Protein AF-A0A2D4PSR7-F1 (afdb_monomer)

Mean predicted aligned error: 7.23 Å

pLDDT: mean 77.4, std 9.92, range [48.19, 90.0]

Sequence (100 aa):
YRTQVLNSASCGHQQILRFFYTQEGQFIPSALRIYKAKTLAQTLYGIPIWTRGFKHCIERTQAVFLRKLLGLPPCVGFASMYLELGTHSVKCMAWINTFK

Radius of gyration: 13.36 Å; Cα contacts (8 Å, |Δi|>4): 56; chains: 1; bounding box: 32×28×39 Å

Foldseek 3Di:
DVVVLVVVLLVQLVVLLCVCVVDPNLPLVVSVVSCVVPNLVSVLVCCVVCVPPCLVVQQVSVQVSLCSSV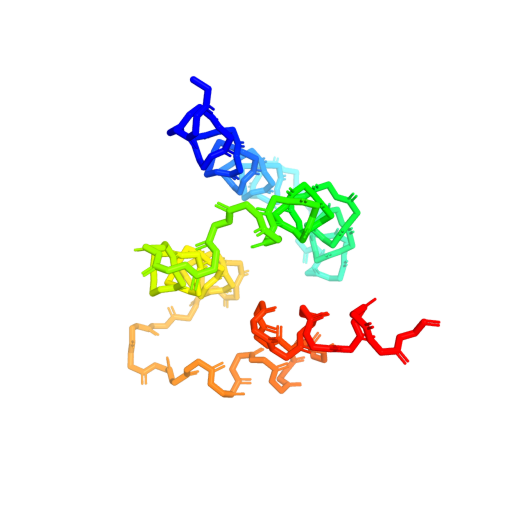VHDPPDDSVVSCVVNVHDGSVVVSVVVVVD

Organism: Micrurus surinamensis (NCBI:txid129470)

Solvent-accessible surface area (backbone atoms only — not comparable to full-atom values): 5934 Å² total; per-residue (Å²): 111,78,67,52,53,57,48,49,36,54,50,46,50,51,52,50,52,48,51,41,74,71,40,94,62,76,48,66,69,59,56,51,50,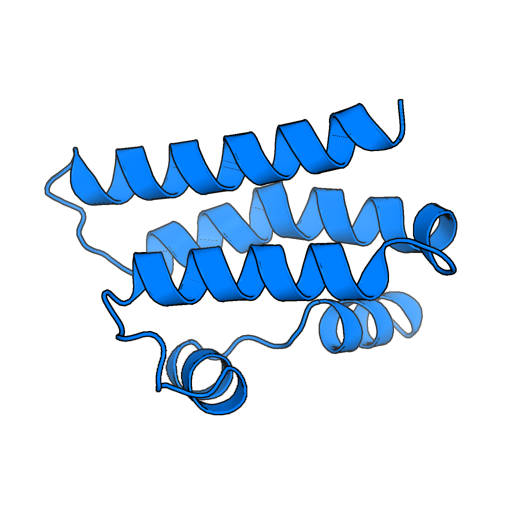51,41,52,68,49,43,47,46,57,50,53,72,44,38,88,82,39,77,88,80,45,63,70,58,52,47,51,52,52,49,54,48,52,34,59,77,69,72,52,64,88,84,62,55,66,68,58,58,28,60,78,66,75,47,74,55,63,67,56,51,44,55,56,63,75,77,105

Structure (mmCIF, N/CA/C/O backbone):
data_AF-A0A2D4PSR7-F1
#
_entry.id   AF-A0A2D4PSR7-F1
#
loop_
_atom_site.group_PDB
_atom_site.id
_atom_site.type_symbol
_atom_site.label_atom_id
_atom_site.label_alt_id
_atom_site.label_comp_id
_atom_site.label_asym_id
_atom_site.label_entity_id
_atom_site.label_seq_id
_atom_site.pdbx_PDB_ins_code
_atom_site.Cartn_x
_atom_site.Cartn_y
_atom_site.Cartn_z
_atom_site.occupancy
_atom_site.B_iso_or_equiv
_atom_site.auth_seq_id
_atom_site.auth_comp_id
_atom_site.auth_asym_id
_atom_site.auth_atom_id
_atom_site.pdbx_PDB_model_num
ATOM 1 N N . TYR A 1 1 ? 20.634 6.703 -3.626 1.00 48.38 1 TYR A N 1
ATOM 2 C CA . TYR A 1 1 ? 19.396 7.323 -4.149 1.00 48.38 1 TYR A CA 1
ATOM 3 C C . TYR A 1 1 ? 18.258 6.324 -4.403 1.00 48.38 1 TYR A C 1
ATOM 5 O O . TYR A 1 1 ? 17.235 6.428 -3.744 1.00 48.38 1 TYR A O 1
ATOM 13 N N . ARG A 1 2 ? 18.399 5.322 -5.293 1.00 48.19 2 ARG A N 1
ATOM 14 C CA . ARG A 1 2 ? 17.296 4.400 -5.680 1.00 48.19 2 ARG A CA 1
ATOM 15 C C . ARG A 1 2 ? 16.738 3.502 -4.558 1.00 48.19 2 ARG A C 1
ATOM 17 O O . ARG A 1 2 ? 15.527 3.414 -4.408 1.00 48.19 2 ARG A O 1
ATOM 24 N N . THR A 1 3 ? 17.589 2.881 -3.742 1.00 58.41 3 THR A N 1
ATOM 25 C CA . THR A 1 3 ? 17.167 2.096 -2.558 1.00 58.41 3 THR A CA 1
ATOM 26 C C . THR A 1 3 ? 16.576 2.977 -1.459 1.00 58.41 3 THR A C 1
ATOM 28 O O . THR A 1 3 ? 15.683 2.565 -0.730 1.00 58.41 3 THR A O 1
ATOM 31 N N . GLN A 1 4 ? 17.032 4.225 -1.384 1.00 61.59 4 GLN A N 1
ATOM 32 C CA . GLN A 1 4 ? 16.634 5.193 -0.371 1.00 61.59 4 GLN A CA 1
ATOM 33 C C . GLN A 1 4 ? 15.152 5.562 -0.491 1.00 61.59 4 GLN A C 1
ATOM 35 O O . GLN A 1 4 ? 14.476 5.624 0.523 1.00 61.59 4 GLN A O 1
ATOM 40 N N . VAL A 1 5 ? 14.613 5.714 -1.707 1.00 62.81 5 VAL A N 1
ATOM 41 C CA . VAL A 1 5 ? 13.185 6.028 -1.904 1.00 62.81 5 VAL A CA 1
ATOM 42 C C . VAL A 1 5 ? 12.286 4.838 -1.552 1.00 62.81 5 VAL A C 1
ATOM 44 O O . VAL A 1 5 ? 11.253 5.029 -0.919 1.00 62.81 5 VAL A O 1
ATOM 47 N N . LEU A 1 6 ? 12.689 3.605 -1.881 1.00 63.75 6 LEU A N 1
ATOM 48 C CA . LEU A 1 6 ? 11.965 2.396 -1.459 1.00 63.75 6 LEU A CA 1
ATOM 49 C C . LEU A 1 6 ? 12.007 2.209 0.063 1.00 63.75 6 LEU A C 1
ATOM 51 O O . LEU A 1 6 ? 11.003 1.822 0.667 1.00 63.75 6 LEU A O 1
ATOM 55 N N . ASN A 1 7 ? 13.138 2.533 0.689 1.00 68.44 7 ASN A N 1
ATOM 56 C CA . ASN A 1 7 ? 13.284 2.529 2.141 1.00 68.44 7 ASN A CA 1
ATOM 57 C C . ASN A 1 7 ? 12.422 3.622 2.787 1.00 68.44 7 ASN A C 1
ATOM 59 O O . ASN A 1 7 ? 11.735 3.345 3.766 1.00 68.44 7 ASN A O 1
ATOM 63 N N . SER A 1 8 ? 12.369 4.823 2.206 1.00 70.44 8 SER A N 1
ATOM 64 C CA . SER A 1 8 ? 11.489 5.913 2.643 1.00 70.44 8 SER A CA 1
ATOM 65 C C . SER A 1 8 ? 10.014 5.549 2.497 1.00 70.44 8 SER A C 1
ATOM 67 O O . SER A 1 8 ? 9.235 5.783 3.417 1.00 70.44 8 SER A O 1
ATOM 69 N N . ALA A 1 9 ? 9.627 4.914 1.387 1.00 68.38 9 ALA A N 1
ATOM 70 C CA . ALA A 1 9 ? 8.268 4.430 1.185 1.00 68.38 9 ALA A CA 1
ATOM 71 C C . ALA A 1 9 ? 7.915 3.344 2.211 1.00 68.38 9 ALA A C 1
ATOM 73 O O . ALA A 1 9 ? 6.864 3.404 2.842 1.00 68.38 9 ALA A O 1
ATOM 74 N N . SER A 1 10 ? 8.803 2.373 2.438 1.00 73.06 10 SER A N 1
ATOM 75 C CA . SER A 1 10 ? 8.630 1.312 3.445 1.00 73.06 10 SER A CA 1
ATOM 76 C C . SER A 1 10 ? 8.531 1.872 4.868 1.00 73.06 10 SER A C 1
ATOM 78 O O . SER A 1 10 ? 7.656 1.463 5.629 1.00 73.06 10 SER A O 1
ATOM 80 N N . CYS A 1 11 ? 9.364 2.859 5.202 1.00 76.81 11 CYS A N 1
ATOM 81 C CA . CYS A 1 11 ? 9.293 3.607 6.455 1.00 76.81 11 CYS A CA 1
ATOM 82 C C . CYS A 1 11 ? 7.950 4.346 6.583 1.00 76.81 11 CYS A C 1
ATOM 84 O O . CYS A 1 11 ? 7.282 4.244 7.610 1.00 76.81 11 CYS A O 1
ATOM 86 N N . GLY A 1 12 ? 7.486 4.993 5.509 1.00 76.25 12 GLY A N 1
ATOM 87 C CA . GLY A 1 12 ? 6.177 5.645 5.452 1.00 76.25 12 GLY A CA 1
ATOM 88 C C . GLY A 1 12 ? 5.018 4.679 5.710 1.00 76.25 12 GLY A C 1
ATOM 89 O O . GLY A 1 12 ? 4.138 4.985 6.510 1.00 76.25 12 GLY A O 1
ATOM 90 N N . HIS A 1 13 ? 5.038 3.480 5.116 1.00 79.88 13 HIS A N 1
ATOM 91 C CA . HIS A 1 13 ? 4.043 2.439 5.408 1.00 79.88 13 HIS A CA 1
ATOM 92 C C . HIS A 1 13 ? 4.030 2.057 6.895 1.00 79.88 13 HIS A C 1
ATOM 94 O O . HIS A 1 13 ? 2.962 1.930 7.490 1.00 79.88 13 HIS A O 1
ATOM 100 N N . GLN A 1 14 ? 5.206 1.885 7.508 1.00 79.38 14 GLN A N 1
ATOM 101 C CA . GLN A 1 14 ? 5.310 1.542 8.929 1.00 79.38 14 GLN A CA 1
ATOM 102 C C . GLN A 1 14 ? 4.809 2.669 9.837 1.00 79.38 14 GLN A C 1
ATOM 104 O O . GLN A 1 14 ? 4.138 2.388 10.825 1.00 79.38 14 GLN A O 1
ATOM 109 N N . GLN A 1 15 ? 5.094 3.929 9.504 1.00 79.75 15 GLN A N 1
ATOM 110 C CA . GLN A 1 15 ? 4.606 5.087 10.258 1.00 79.75 15 GLN A CA 1
ATOM 111 C C . GLN A 1 15 ? 3.081 5.217 10.187 1.00 79.75 15 GLN A C 1
ATOM 113 O O . GLN A 1 15 ? 2.453 5.460 11.213 1.00 79.75 15 GLN A O 1
ATOM 118 N N . ILE A 1 16 ? 2.483 4.989 9.010 1.00 80.69 16 ILE A N 1
ATOM 119 C CA . ILE A 1 16 ? 1.021 5.004 8.840 1.00 80.69 16 ILE A CA 1
ATOM 120 C C . ILE A 1 16 ? 0.374 3.894 9.673 1.00 80.69 16 ILE A C 1
ATOM 122 O O . ILE A 1 16 ? -0.594 4.155 10.380 1.00 80.69 16 ILE A O 1
ATOM 126 N N . LEU A 1 17 ? 0.928 2.676 9.641 1.00 80.88 17 LEU A N 1
ATOM 127 C CA . LEU A 1 17 ? 0.426 1.571 10.465 1.00 80.88 17 LEU A CA 1
ATOM 128 C C . LEU A 1 17 ? 0.570 1.873 11.959 1.00 80.88 17 LEU A C 1
ATOM 130 O O . LEU A 1 17 ? -0.370 1.661 12.713 1.00 80.88 17 LEU A O 1
ATOM 134 N N . ARG A 1 18 ? 1.721 2.400 12.397 1.00 80.62 18 ARG A N 1
ATOM 135 C CA . ARG A 1 18 ? 1.920 2.783 13.801 1.00 80.62 18 ARG A CA 1
ATOM 136 C C . ARG A 1 18 ? 0.886 3.807 14.237 1.00 80.62 18 ARG A C 1
ATOM 138 O O . ARG A 1 18 ? 0.258 3.582 15.259 1.00 80.62 18 ARG A O 1
ATOM 145 N N . PHE A 1 19 ? 0.674 4.865 13.456 1.00 77.31 19 PHE A N 1
ATOM 146 C CA . PHE A 1 19 ? -0.335 5.886 13.746 1.00 77.31 19 PHE A CA 1
ATOM 147 C C . PHE A 1 19 ? -1.747 5.289 13.831 1.00 77.31 19 PHE A C 1
ATOM 149 O O . PHE A 1 19 ? -2.465 5.566 14.785 1.00 77.31 19 PHE A O 1
ATOM 156 N N . PHE A 1 20 ? -2.103 4.409 12.891 1.00 78.56 20 PHE A N 1
ATOM 157 C CA . PHE A 1 20 ? -3.396 3.720 12.871 1.00 78.56 20 PHE A CA 1
ATOM 158 C C . PHE A 1 20 ? -3.646 2.859 14.120 1.00 78.56 20 PHE A C 1
ATOM 160 O O . PHE A 1 20 ? -4.773 2.793 14.592 1.00 78.56 20 PHE A O 1
ATOM 167 N N . TYR A 1 21 ? -2.610 2.209 14.660 1.00 77.56 21 TYR A N 1
ATOM 168 C CA . TYR A 1 21 ? -2.738 1.354 15.847 1.00 77.56 21 TYR A CA 1
ATOM 169 C C . TYR A 1 21 ? -2.501 2.073 17.183 1.00 77.56 21 TYR A C 1
ATOM 171 O O . TYR A 1 21 ? -2.854 1.523 18.220 1.00 77.56 21 TYR A O 1
ATOM 179 N N . THR A 1 22 ? -1.871 3.253 17.193 1.00 76.06 22 THR A N 1
ATOM 180 C CA . THR A 1 22 ? -1.574 3.995 18.440 1.00 76.06 22 THR A CA 1
ATOM 181 C C . THR A 1 22 ? -2.636 5.014 18.809 1.00 76.06 22 THR A C 1
ATOM 183 O O . THR A 1 22 ? -2.778 5.332 19.984 1.00 76.06 22 THR A O 1
ATOM 186 N N . GLN A 1 23 ? -3.368 5.544 17.835 1.00 60.41 23 GLN A N 1
ATOM 187 C CA . GLN A 1 23 ? -4.496 6.431 18.090 1.00 60.41 23 GLN A CA 1
ATOM 188 C C . GLN A 1 23 ? -5.771 5.603 17.940 1.00 60.41 23 GLN A C 1
ATOM 190 O O . GLN A 1 23 ? -5.867 4.809 17.009 1.00 60.41 23 GLN A O 1
ATOM 195 N N . GLU A 1 24 ? -6.779 5.814 18.785 1.00 56.25 24 GLU A N 1
ATOM 196 C CA . GLU A 1 24 ? -8.102 5.165 18.682 1.00 56.25 24 GLU A CA 1
ATOM 197 C C . GLU A 1 24 ? -8.818 5.413 17.327 1.00 56.25 24 GLU A C 1
ATOM 199 O O . GLU A 1 24 ? -9.902 4.898 17.071 1.00 56.25 24 GLU A O 1
ATOM 204 N N . GLY A 1 25 ? -8.193 6.163 16.411 1.00 56.47 25 GLY A N 1
ATOM 205 C CA . GLY A 1 25 ? -8.584 6.365 15.022 1.00 56.47 25 GLY A CA 1
ATOM 206 C C . GLY A 1 25 ? -8.363 5.143 14.128 1.00 56.47 25 GLY A C 1
ATOM 207 O O . GLY A 1 25 ? -7.663 5.235 13.116 1.00 56.47 25 GLY A O 1
ATOM 208 N N . GLN A 1 26 ? -9.035 4.032 14.438 1.00 66.81 26 GLN A N 1
ATOM 209 C CA . GLN A 1 26 ? 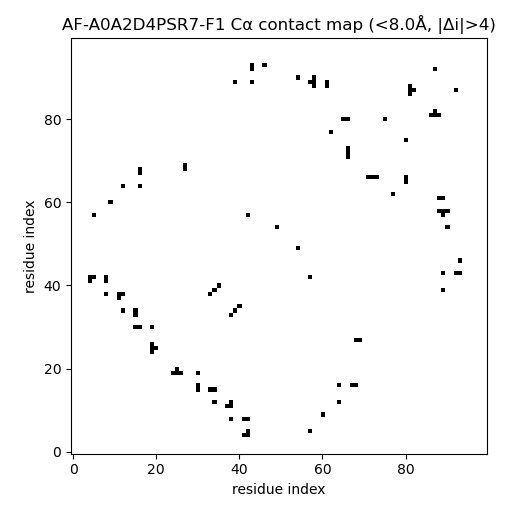-9.146 2.839 13.585 1.00 66.81 26 GLN A CA 1
ATOM 210 C C . GLN A 1 26 ? -10.011 3.097 12.331 1.00 66.81 26 GLN A C 1
ATOM 212 O O . GLN A 1 26 ? -10.880 2.311 11.962 1.00 66.81 26 GLN A O 1
ATOM 217 N N . PHE A 1 27 ? -9.800 4.223 11.645 1.00 78.50 27 PHE A N 1
ATOM 218 C CA . PHE A 1 27 ? -10.544 4.595 10.449 1.00 78.50 27 PHE A CA 1
ATOM 219 C C . PHE A 1 27 ? -9.724 4.297 9.192 1.00 78.50 27 PHE A C 1
ATOM 221 O O . PHE A 1 27 ? -8.863 5.074 8.764 1.00 78.50 27 PHE A O 1
ATOM 228 N N . ILE A 1 28 ? -10.005 3.138 8.594 1.00 81.75 28 ILE A N 1
ATOM 229 C CA . ILE A 1 28 ? -9.306 2.601 7.416 1.00 81.75 28 ILE A CA 1
ATOM 230 C C . ILE A 1 28 ? -9.231 3.621 6.257 1.00 81.75 28 ILE A C 1
ATOM 232 O O . ILE A 1 28 ? -8.146 3.779 5.681 1.00 81.75 28 ILE A O 1
ATOM 236 N N . PRO A 1 29 ? -10.294 4.389 5.929 1.00 81.25 29 PRO A N 1
ATOM 237 C CA . PRO A 1 29 ? -10.225 5.367 4.843 1.00 81.25 29 PRO A CA 1
ATOM 238 C C . PRO A 1 29 ? -9.214 6.501 5.078 1.00 81.25 29 PRO A C 1
ATOM 240 O O . PRO A 1 29 ? -8.587 6.961 4.121 1.00 81.25 29 PRO A O 1
ATOM 243 N N . SER A 1 30 ? -8.991 6.928 6.327 1.00 81.56 30 SER A N 1
ATOM 244 C CA . SER A 1 30 ? -7.991 7.963 6.645 1.00 81.56 30 SER A CA 1
ATOM 245 C C . SER A 1 30 ? -6.569 7.471 6.388 1.00 81.56 30 SER A C 1
ATOM 247 O O . SER A 1 30 ? -5.784 8.158 5.729 1.00 81.56 30 SER A O 1
ATOM 249 N N . ALA A 1 31 ? -6.245 6.254 6.832 1.00 83.94 31 ALA A N 1
ATOM 250 C CA . ALA A 1 31 ? -4.942 5.641 6.571 1.00 83.9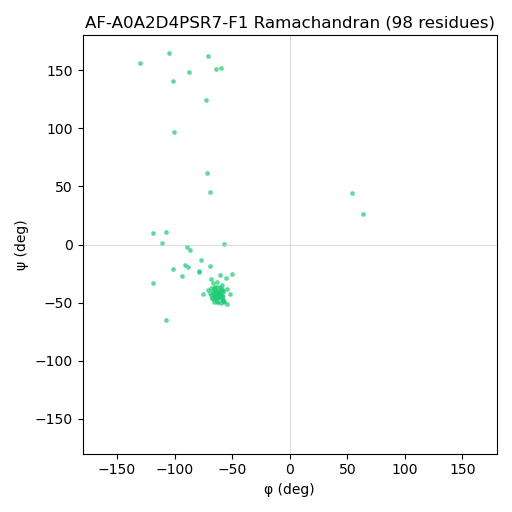4 31 ALA A CA 1
ATOM 251 C C . ALA A 1 31 ? -4.698 5.451 5.065 1.00 83.94 31 ALA A C 1
ATOM 253 O O . ALA A 1 31 ? -3.607 5.738 4.562 1.00 83.94 31 ALA A O 1
ATOM 254 N N . LEU A 1 32 ? -5.734 5.043 4.325 1.00 84.88 32 LEU A N 1
ATOM 255 C CA . LEU A 1 32 ? -5.665 4.898 2.873 1.00 84.88 32 LEU A CA 1
ATOM 256 C C . LEU A 1 32 ? -5.450 6.247 2.166 1.00 84.88 32 LEU A C 1
ATOM 258 O O . LEU A 1 32 ? -4.687 6.320 1.200 1.00 84.88 32 LEU A O 1
ATOM 262 N N . ARG A 1 33 ? -6.072 7.329 2.652 1.00 84.81 33 ARG A N 1
ATOM 263 C CA . ARG A 1 33 ? -5.896 8.685 2.107 1.00 84.81 33 ARG A CA 1
ATOM 264 C C . ARG A 1 33 ? -4.463 9.186 2.289 1.00 84.81 33 ARG A C 1
ATOM 266 O O . ARG A 1 33 ? -3.877 9.688 1.332 1.00 84.81 33 ARG A O 1
ATOM 273 N N . ILE A 1 34 ? -3.875 8.986 3.469 1.00 84.88 34 ILE A N 1
ATOM 274 C CA . ILE A 1 34 ? -2.473 9.348 3.747 1.00 84.88 34 ILE A CA 1
ATOM 275 C C . ILE A 1 34 ? -1.519 8.519 2.879 1.00 84.88 34 ILE A C 1
ATOM 277 O O . ILE A 1 34 ? -0.587 9.064 2.281 1.00 84.88 34 ILE A O 1
ATOM 281 N N . TYR A 1 35 ? -1.781 7.215 2.751 1.00 85.62 35 TYR A N 1
ATOM 282 C CA . TYR A 1 35 ? -1.015 6.333 1.872 1.00 85.62 35 TYR A CA 1
ATOM 283 C C . TYR A 1 35 ? -1.021 6.825 0.417 1.00 85.62 35 TYR A C 1
ATOM 285 O O . TYR A 1 35 ? 0.045 6.952 -0.191 1.00 85.62 35 TYR A O 1
ATOM 293 N N . LYS A 1 36 ? -2.204 7.149 -0.125 1.00 84.38 36 LYS A N 1
ATOM 294 C CA . LYS A 1 36 ? -2.357 7.670 -1.492 1.00 84.38 36 LYS A CA 1
ATOM 295 C C . LYS A 1 36 ? -1.618 9.002 -1.672 1.00 84.38 36 LYS A C 1
ATOM 297 O O . LYS A 1 36 ? -0.892 9.164 -2.649 1.00 84.38 36 LYS A O 1
ATOM 302 N N . ALA A 1 37 ? -1.758 9.921 -0.716 1.00 83.56 37 ALA A N 1
ATOM 303 C CA . ALA A 1 37 ? -1.183 11.262 -0.799 1.00 83.56 37 ALA A CA 1
ATOM 304 C C . ALA A 1 37 ? 0.352 11.286 -0.715 1.00 83.56 37 ALA A C 1
ATOM 306 O O . ALA A 1 37 ? 0.987 12.092 -1.388 1.00 83.56 37 ALA A O 1
ATOM 307 N N . LYS A 1 38 ? 0.958 10.419 0.107 1.00 83.50 38 LYS A N 1
ATOM 308 C CA . LYS A 1 38 ? 2.402 10.462 0.382 1.00 83.50 38 LYS A CA 1
ATOM 309 C C . LYS A 1 38 ? 3.149 9.322 -0.296 1.00 83.50 38 LYS A C 1
ATOM 311 O O . LYS A 1 38 ? 3.975 9.539 -1.178 1.00 83.50 38 LYS A O 1
ATOM 316 N N . THR A 1 39 ? 2.857 8.096 0.117 1.00 81.00 39 THR A N 1
ATOM 317 C CA . THR A 1 39 ? 3.664 6.924 -0.228 1.00 81.00 39 THR A CA 1
ATOM 318 C C . THR A 1 39 ? 3.434 6.481 -1.670 1.00 81.00 39 THR A C 1
ATOM 320 O O . THR A 1 39 ? 4.389 6.190 -2.393 1.00 81.00 39 THR A O 1
ATOM 323 N N . LEU A 1 40 ? 2.175 6.473 -2.120 1.00 82.44 40 LEU A N 1
ATOM 324 C CA . LEU A 1 40 ? 1.831 6.136 -3.500 1.00 82.44 40 LEU A CA 1
ATOM 325 C C . LEU A 1 40 ? 2.324 7.215 -4.471 1.00 82.44 40 LEU A C 1
ATOM 327 O O . LEU A 1 40 ? 2.929 6.868 -5.478 1.00 82.44 40 LEU A O 1
ATOM 331 N N . ALA A 1 41 ? 2.146 8.500 -4.148 1.00 80.81 41 ALA A N 1
ATOM 332 C CA . ALA A 1 41 ? 2.635 9.611 -4.968 1.00 80.81 41 ALA A CA 1
ATOM 333 C C . ALA A 1 41 ? 4.159 9.555 -5.185 1.00 80.81 41 ALA A C 1
ATOM 335 O O . ALA A 1 41 ? 4.628 9.606 -6.321 1.00 80.81 41 ALA A O 1
ATOM 336 N N . GLN A 1 42 ? 4.933 9.348 -4.113 1.00 80.00 42 GLN A N 1
ATOM 337 C CA . GLN A 1 42 ? 6.387 9.163 -4.202 1.00 80.00 42 GLN A CA 1
ATOM 338 C C . GLN A 1 42 ? 6.769 7.951 -5.056 1.00 80.00 42 GLN A C 1
ATOM 340 O O . GLN A 1 42 ? 7.719 8.005 -5.836 1.00 80.00 42 GLN A O 1
ATOM 345 N N . THR A 1 43 ? 6.020 6.856 -4.912 1.00 77.38 43 THR A N 1
ATOM 346 C CA . THR A 1 43 ? 6.261 5.635 -5.679 1.00 77.38 43 THR A CA 1
ATOM 347 C C . THR A 1 43 ? 6.004 5.868 -7.164 1.00 77.38 43 THR A C 1
ATOM 349 O O . THR A 1 43 ? 6.852 5.514 -7.975 1.00 77.38 43 THR A O 1
ATOM 352 N N . LEU A 1 44 ? 4.875 6.496 -7.510 1.00 77.56 44 LEU A N 1
ATOM 353 C CA . LEU A 1 44 ? 4.463 6.811 -8.880 1.00 77.56 44 LEU A CA 1
ATOM 354 C C . LEU A 1 44 ? 5.449 7.755 -9.578 1.00 77.56 44 LEU A C 1
ATOM 356 O O . LEU A 1 44 ? 5.816 7.500 -10.722 1.00 77.56 44 LEU A O 1
ATOM 360 N N . TYR A 1 45 ? 5.943 8.778 -8.874 1.00 79.50 45 TYR A N 1
ATOM 361 C CA . TYR A 1 45 ? 6.969 9.685 -9.399 1.00 79.50 45 TYR A CA 1
ATOM 362 C C . TYR A 1 45 ? 8.258 8.945 -9.801 1.00 79.50 45 TYR A C 1
ATOM 364 O O . TYR A 1 45 ? 8.90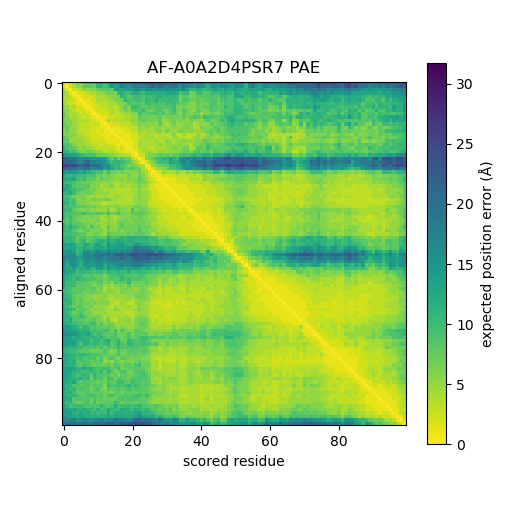4 9.284 -10.788 1.00 79.50 45 TYR A O 1
ATOM 372 N N . GLY A 1 46 ? 8.623 7.891 -9.064 1.00 73.31 46 GLY A N 1
ATOM 3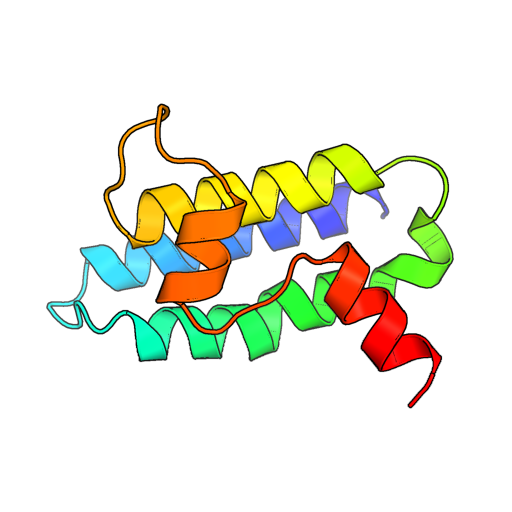73 C CA . GLY A 1 46 ? 9.799 7.072 -9.360 1.00 73.31 46 GLY A CA 1
ATOM 374 C C . GLY A 1 46 ? 9.625 6.079 -10.515 1.00 73.31 46 GLY A C 1
ATOM 375 O O . GLY A 1 46 ? 10.620 5.541 -11.001 1.00 73.31 46 GLY A O 1
ATOM 376 N N . ILE A 1 47 ? 8.398 5.820 -10.985 1.00 73.88 47 ILE A N 1
ATOM 377 C CA . ILE A 1 47 ? 8.111 4.728 -11.933 1.00 73.88 47 ILE A CA 1
ATOM 378 C C . ILE A 1 47 ? 8.844 4.844 -13.268 1.00 73.88 47 ILE A C 1
ATOM 380 O O . ILE A 1 47 ? 9.424 3.828 -13.660 1.00 73.88 47 ILE A O 1
ATOM 384 N N . PRO A 1 48 ? 8.905 6.009 -13.947 1.00 69.38 48 PRO A N 1
ATOM 385 C CA . PRO A 1 48 ? 9.648 6.140 -15.204 1.00 69.38 48 PRO A CA 1
ATOM 386 C C . PRO A 1 48 ? 11.117 5.708 -15.071 1.00 69.38 48 PRO A C 1
ATOM 388 O O . PRO A 1 48 ? 11.713 5.189 -16.010 1.00 69.38 48 PRO A O 1
ATOM 391 N N . ILE A 1 49 ? 11.681 5.848 -13.868 1.00 69.00 49 ILE A N 1
ATOM 392 C CA . ILE A 1 49 ? 13.074 5.536 -13.535 1.00 69.00 49 ILE A CA 1
ATOM 393 C C . ILE A 1 49 ? 13.242 4.062 -13.099 1.00 69.00 49 ILE A C 1
ATOM 395 O O . ILE A 1 49 ? 14.359 3.537 -13.111 1.00 69.00 49 ILE A O 1
ATOM 399 N N . TRP A 1 50 ? 12.163 3.381 -12.690 1.00 63.66 50 TRP A N 1
ATOM 400 C CA . TRP A 1 50 ? 12.185 2.053 -12.047 1.00 63.66 50 TRP A CA 1
ATOM 401 C C . TRP A 1 50 ? 11.607 0.910 -12.898 1.00 63.66 50 TRP A C 1
ATOM 403 O O . TRP A 1 50 ? 11.592 -0.239 -12.443 1.00 63.66 50 TRP A O 1
ATOM 413 N N . THR A 1 51 ? 11.170 1.206 -14.125 1.00 58.25 51 THR A N 1
ATOM 414 C CA . THR A 1 51 ? 10.393 0.334 -15.031 1.00 58.25 51 THR A CA 1
ATOM 415 C C . THR A 1 51 ? 10.935 -1.084 -15.252 1.00 58.25 51 THR A C 1
ATOM 417 O O . THR A 1 51 ? 10.139 -1.978 -15.531 1.00 58.25 51 THR A O 1
ATOM 420 N N . ARG A 1 52 ? 12.242 -1.346 -15.094 1.00 59.97 52 ARG A N 1
ATOM 421 C CA . ARG A 1 52 ? 12.830 -2.677 -15.362 1.00 59.97 52 ARG A CA 1
ATOM 422 C C . ARG A 1 52 ? 13.119 -3.565 -14.146 1.00 59.97 52 ARG A C 1
ATOM 424 O O . ARG A 1 52 ? 13.210 -4.770 -14.331 1.00 59.97 52 ARG A O 1
ATOM 431 N N . GLY A 1 53 ? 13.259 -3.028 -12.928 1.00 61.44 53 GLY A N 1
ATOM 432 C CA . GLY A 1 53 ? 13.862 -3.795 -11.815 1.00 61.44 53 GLY A CA 1
ATOM 433 C C . GLY A 1 53 ? 12.986 -4.049 -10.586 1.00 61.44 53 GLY A C 1
ATOM 434 O O . GLY A 1 53 ? 13.117 -5.085 -9.945 1.00 61.44 53 GLY A O 1
ATOM 435 N N . PHE A 1 54 ? 12.086 -3.125 -10.235 1.00 65.19 54 PHE A N 1
ATOM 436 C CA . PHE A 1 54 ? 11.493 -3.091 -8.882 1.00 65.19 54 PHE A CA 1
ATOM 437 C C . PHE A 1 54 ? 9.974 -3.264 -8.841 1.00 65.19 54 PHE A C 1
ATOM 439 O O . PHE A 1 54 ? 9.359 -3.126 -7.784 1.00 65.19 54 PHE A O 1
ATOM 446 N N . LYS A 1 55 ? 9.365 -3.622 -9.975 1.00 68.88 55 LYS A N 1
ATOM 447 C CA . LYS A 1 55 ? 7.915 -3.806 -10.103 1.00 68.88 55 LYS A CA 1
ATOM 448 C C . LYS A 1 55 ? 7.359 -4.788 -9.063 1.00 68.88 55 LYS A C 1
ATOM 450 O O . LYS A 1 55 ? 6.441 -4.440 -8.326 1.00 68.88 55 LYS A O 1
ATOM 455 N N . HIS A 1 56 ? 7.957 -5.977 -8.958 1.00 73.44 56 HIS A N 1
ATOM 456 C CA . HIS A 1 56 ? 7.516 -7.005 -8.010 1.00 73.44 56 HIS A CA 1
ATOM 457 C C . HIS A 1 56 ? 7.698 -6.582 -6.548 1.00 73.44 56 HIS A C 1
ATOM 459 O O . HIS A 1 56 ? 6.849 -6.882 -5.711 1.00 73.44 56 HIS A O 1
ATOM 465 N N . CYS A 1 57 ? 8.775 -5.858 -6.232 1.00 76.31 57 CYS A N 1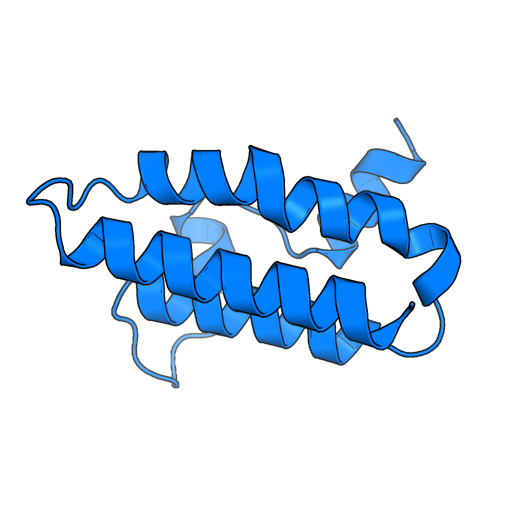
ATOM 466 C CA . CYS A 1 57 ? 9.031 -5.375 -4.878 1.00 76.31 57 CYS A CA 1
ATOM 467 C C . CYS A 1 57 ? 7.983 -4.344 -4.446 1.00 76.31 57 CYS A C 1
ATOM 469 O O . CYS A 1 57 ? 7.464 -4.428 -3.340 1.00 76.31 57 CYS A O 1
ATOM 471 N N . ILE A 1 58 ? 7.639 -3.401 -5.324 1.00 77.75 58 ILE A N 1
ATOM 472 C CA . ILE A 1 58 ? 6.690 -2.323 -5.025 1.00 77.75 58 ILE A CA 1
ATOM 473 C C . ILE A 1 58 ? 5.270 -2.866 -4.824 1.00 77.75 58 ILE A C 1
ATOM 475 O O . ILE A 1 58 ? 4.617 -2.520 -3.838 1.00 77.75 58 ILE A O 1
ATOM 479 N N . GLU A 1 59 ? 4.809 -3.749 -5.715 1.00 81.56 59 GLU A N 1
ATOM 480 C CA . GLU A 1 59 ? 3.493 -4.390 -5.583 1.00 81.56 59 GLU A CA 1
ATOM 481 C C . GLU A 1 59 ? 3.407 -5.221 -4.298 1.00 81.56 59 GLU A C 1
ATOM 483 O O . GLU A 1 59 ? 2.430 -5.118 -3.553 1.00 81.56 59 GLU A O 1
ATOM 488 N N . ARG A 1 60 ? 4.465 -5.980 -3.982 1.00 84.12 60 ARG A N 1
ATOM 489 C CA . ARG A 1 60 ? 4.538 -6.759 -2.742 1.00 84.12 60 ARG A CA 1
ATOM 490 C C . ARG A 1 60 ? 4.495 -5.865 -1.505 1.00 84.12 60 ARG A C 1
ATOM 492 O O . ARG A 1 60 ? 3.789 -6.196 -0.556 1.00 84.12 60 ARG A O 1
ATOM 499 N N . THR A 1 61 ? 5.201 -4.736 -1.503 1.00 82.62 61 THR A N 1
ATOM 500 C CA . THR A 1 61 ? 5.199 -3.796 -0.371 1.00 82.62 61 THR A CA 1
ATOM 501 C C . THR A 1 61 ? 3.820 -3.174 -0.156 1.00 82.62 61 THR A C 1
ATOM 503 O O . THR A 1 61 ? 3.341 -3.162 0.979 1.00 82.62 61 THR A O 1
ATOM 506 N N . GLN A 1 62 ? 3.144 -2.733 -1.227 1.00 86.06 62 GLN A N 1
ATOM 507 C CA . GLN A 1 62 ? 1.764 -2.237 -1.140 1.00 86.06 62 GLN A CA 1
ATOM 508 C C . GLN A 1 62 ? 0.844 -3.313 -0.555 1.00 86.06 62 GLN A C 1
ATOM 510 O O . GLN A 1 62 ? 0.089 -3.052 0.376 1.00 86.06 62 GLN A O 1
ATOM 515 N N . ALA A 1 63 ? 0.928 -4.535 -1.070 1.00 86.00 63 ALA A N 1
ATOM 516 C CA . ALA A 1 63 ? 0.077 -5.626 -0.631 1.00 86.00 63 ALA A CA 1
ATOM 517 C C . ALA A 1 63 ? 0.295 -6.020 0.839 1.00 86.00 63 ALA A C 1
ATOM 519 O O . ALA A 1 63 ? -0.664 -6.280 1.564 1.00 86.00 63 ALA A O 1
ATOM 520 N N . VAL A 1 64 ? 1.548 -6.038 1.305 1.00 87.62 64 VAL A N 1
ATOM 521 C CA . VAL A 1 64 ? 1.869 -6.279 2.721 1.00 87.62 64 VAL A CA 1
ATOM 522 C C . VAL A 1 64 ? 1.298 -5.173 3.605 1.00 87.62 64 VAL A C 1
ATOM 524 O O . VAL A 1 64 ? 0.772 -5.470 4.676 1.00 87.62 64 VAL A O 1
ATOM 527 N N . PHE A 1 65 ? 1.372 -3.915 3.167 1.00 86.62 65 PHE A N 1
ATOM 528 C CA . PHE A 1 65 ? 0.770 -2.799 3.890 1.00 86.62 65 PHE A CA 1
ATOM 529 C C . PHE A 1 65 ? -0.753 -2.934 3.986 1.00 86.62 65 PHE A C 1
ATOM 531 O O . PHE A 1 65 ? -1.283 -2.857 5.089 1.00 86.62 65 PHE A O 1
ATOM 538 N N . LEU A 1 66 ? -1.442 -3.194 2.870 1.00 88.19 66 LEU A N 1
ATOM 539 C CA . LEU A 1 66 ? -2.901 -3.344 2.858 1.00 88.19 66 LEU A CA 1
ATOM 540 C C . LEU A 1 66 ? -3.366 -4.523 3.714 1.00 88.19 66 LEU A C 1
ATOM 542 O O . LEU A 1 66 ? -4.311 -4.385 4.484 1.00 88.19 66 LEU A O 1
ATOM 546 N N . ARG A 1 67 ? -2.662 -5.658 3.639 1.00 90.00 67 ARG A N 1
ATOM 547 C CA . ARG A 1 67 ? -2.952 -6.823 4.479 1.00 90.00 67 ARG A CA 1
ATOM 548 C C . ARG A 1 67 ? -2.852 -6.481 5.963 1.00 90.00 67 ARG A C 1
ATOM 550 O O . ARG A 1 67 ? -3.732 -6.858 6.727 1.00 90.00 67 ARG A O 1
ATOM 557 N N . LYS A 1 68 ? -1.793 -5.765 6.360 1.00 87.44 68 LYS A N 1
ATOM 558 C CA . LYS A 1 68 ? -1.621 -5.312 7.745 1.00 87.44 68 LYS A CA 1
ATOM 559 C C . LYS A 1 68 ? -2.717 -4.334 8.143 1.00 87.44 68 LYS A C 1
ATOM 561 O O . LYS A 1 6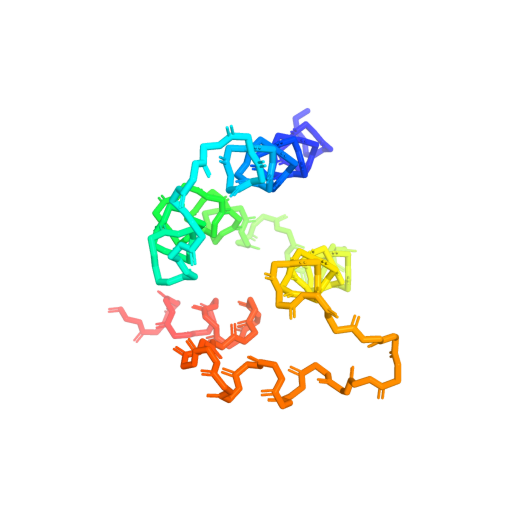8 ? -3.319 -4.530 9.183 1.00 87.44 68 LYS A O 1
ATOM 566 N N . LEU A 1 69 ? -3.016 -3.348 7.299 1.00 85.81 69 LEU A N 1
ATOM 567 C CA . LEU A 1 69 ? -4.052 -2.350 7.563 1.00 85.81 69 LEU A CA 1
ATOM 568 C C . LEU A 1 69 ? -5.431 -2.986 7.802 1.00 85.81 69 LEU A C 1
ATOM 570 O O . LEU A 1 69 ? -6.161 -2.543 8.678 1.00 85.81 69 LEU A O 1
ATOM 574 N N . LEU A 1 70 ? -5.766 -4.028 7.038 1.00 85.62 70 LEU A N 1
ATOM 575 C CA . LEU A 1 70 ? -7.036 -4.748 7.140 1.00 85.62 70 LEU A CA 1
ATOM 576 C C . LEU A 1 70 ? -7.030 -5.885 8.181 1.00 85.62 70 LEU A C 1
ATOM 578 O O . LEU A 1 70 ? -8.056 -6.525 8.376 1.00 85.62 70 LEU A O 1
ATOM 582 N N . GLY A 1 71 ? -5.890 -6.191 8.812 1.00 85.12 71 GLY A N 1
ATOM 583 C CA . GLY A 1 71 ? -5.775 -7.322 9.743 1.00 85.12 71 GLY A CA 1
ATOM 584 C C . GLY A 1 71 ? -5.993 -8.699 9.097 1.00 85.12 71 GLY A C 1
ATOM 585 O O . GLY A 1 71 ? -6.421 -9.633 9.769 1.00 85.12 71 GLY A O 1
ATOM 586 N N . LEU A 1 72 ? -5.725 -8.842 7.793 1.00 87.69 72 LEU A N 1
ATOM 587 C CA . LEU A 1 72 ? -6.075 -10.046 7.032 1.00 87.69 72 LEU A CA 1
ATOM 588 C C . LEU A 1 72 ? -4.992 -11.138 7.081 1.00 87.69 72 LEU A C 1
ATOM 590 O O . LEU A 1 72 ? -3.793 -10.833 7.078 1.00 87.69 72 LEU A O 1
ATOM 594 N N . PRO A 1 73 ? -5.383 -12.424 7.019 1.00 87.62 73 PRO A N 1
ATOM 595 C CA . PRO A 1 73 ? -4.431 -13.523 6.943 1.00 87.62 73 PRO A CA 1
ATOM 596 C C . PRO A 1 73 ? -3.708 -13.596 5.577 1.00 87.62 73 PRO A C 1
ATOM 598 O O . PRO A 1 73 ? -4.155 -13.019 4.576 1.00 87.62 73 PRO A O 1
ATOM 601 N N . PRO A 1 74 ? -2.570 -14.317 5.490 1.00 84.19 74 PRO A N 1
ATOM 602 C CA . PRO A 1 74 ? -1.772 -14.436 4.264 1.00 84.19 74 PRO A CA 1
ATOM 603 C C . PRO A 1 74 ? -2.516 -15.071 3.085 1.00 84.19 74 PRO A C 1
ATOM 605 O O . PRO A 1 74 ? -2.175 -14.790 1.939 1.00 84.19 74 PRO A O 1
ATOM 608 N N . CYS A 1 75 ? -3.523 -15.901 3.368 1.00 85.94 75 CYS A N 1
ATOM 609 C CA . CYS A 1 75 ? -4.325 -16.617 2.377 1.00 85.94 75 CYS A CA 1
ATOM 610 C C . CYS A 1 75 ? -5.246 -15.708 1.555 1.00 85.94 75 CYS A C 1
ATOM 612 O O . CYS A 1 75 ? -5.675 -16.101 0.472 1.00 85.94 75 CYS A O 1
ATOM 614 N N . VAL A 1 76 ? -5.533 -14.490 2.026 1.00 86.38 76 VAL A N 1
ATOM 615 C CA . VAL A 1 76 ? -6.367 -13.558 1.268 1.00 86.38 76 VAL A CA 1
ATOM 616 C C . VAL A 1 76 ? -5.577 -13.029 0.075 1.00 86.38 76 VAL A C 1
ATOM 618 O O . VAL A 1 76 ? -4.474 -12.480 0.222 1.00 86.38 76 VAL A O 1
ATOM 621 N N . GLY A 1 77 ? -6.157 -13.215 -1.111 1.00 85.88 77 GLY A N 1
ATOM 622 C CA . GLY A 1 77 ? -5.601 -12.750 -2.373 1.00 85.88 77 GLY A CA 1
ATOM 623 C C . GLY A 1 77 ? -5.518 -11.225 -2.440 1.00 85.88 77 GLY A C 1
ATOM 624 O O . GLY A 1 77 ? -6.311 -10.500 -1.850 1.00 85.88 77 GLY A O 1
ATOM 625 N N . PHE A 1 78 ? -4.550 -10.709 -3.192 1.00 85.44 78 PHE A N 1
ATOM 626 C CA . PHE A 1 78 ? -4.367 -9.260 -3.316 1.00 85.44 78 PHE A CA 1
ATOM 627 C C . PHE A 1 78 ? -5.529 -8.578 -4.045 1.00 85.44 78 PHE A C 1
ATOM 629 O O . PHE A 1 78 ? -5.892 -7.456 -3.707 1.00 85.44 78 PHE A O 1
ATOM 636 N N . ALA A 1 79 ? -6.137 -9.272 -5.011 1.00 84.94 79 ALA A N 1
ATOM 637 C CA . ALA A 1 79 ? -7.260 -8.758 -5.785 1.00 84.94 79 ALA A CA 1
ATOM 638 C C . ALA A 1 79 ? -8.480 -8.425 -4.911 1.00 84.94 79 ALA A C 1
ATOM 640 O O . ALA A 1 79 ? -9.094 -7.383 -5.117 1.00 84.94 79 ALA A O 1
ATOM 641 N N . SER A 1 80 ? -8.794 -9.252 -3.907 1.00 86.62 80 SER A N 1
ATOM 642 C CA . SER A 1 80 ? -9.909 -8.975 -2.998 1.00 86.62 80 SER A CA 1
ATOM 643 C C . SER A 1 80 ? -9.613 -7.780 -2.094 1.00 86.62 80 SER A C 1
ATOM 645 O O . SER A 1 80 ? -10.455 -6.903 -1.974 1.00 86.62 80 SER A O 1
ATOM 647 N N . MET A 1 81 ? -8.393 -7.654 -1.555 1.00 89.56 81 MET A N 1
ATOM 648 C CA . MET A 1 81 ? -8.007 -6.472 -0.761 1.00 89.56 81 MET A CA 1
ATOM 649 C C . MET A 1 81 ? -8.161 -5.167 -1.545 1.00 89.56 81 MET A C 1
ATOM 651 O O . MET A 1 81 ? -8.584 -4.152 -0.999 1.00 89.56 81 MET A O 1
ATOM 655 N N . TYR A 1 82 ? -7.788 -5.186 -2.825 1.00 89.12 82 TYR A N 1
ATOM 656 C CA . TYR A 1 82 ? -7.929 -4.038 -3.714 1.00 89.12 82 TYR A CA 1
ATOM 657 C C . TYR A 1 82 ? -9.394 -3.665 -3.950 1.00 89.12 82 TYR A C 1
ATOM 659 O O . TYR A 1 82 ? -9.724 -2.478 -3.925 1.00 89.12 82 TYR A O 1
ATOM 667 N N . LEU A 1 83 ? -10.255 -4.668 -4.128 1.00 87.12 83 LEU A N 1
ATOM 668 C CA . LEU A 1 83 ? -11.687 -4.485 -4.340 1.00 87.12 83 LEU A CA 1
ATOM 669 C C . LEU A 1 83 ? -12.369 -3.900 -3.097 1.00 87.12 83 LEU A C 1
ATOM 671 O O . LEU A 1 83 ? -13.026 -2.870 -3.207 1.00 87.12 83 LEU A O 1
ATOM 675 N N . GLU A 1 84 ? -12.118 -4.475 -1.919 1.00 86.44 84 GLU A N 1
ATOM 676 C CA . GLU A 1 84 ? -12.674 -4.003 -0.640 1.00 86.44 84 GLU A CA 1
ATOM 677 C C . GLU A 1 84 ? -12.278 -2.554 -0.320 1.00 86.44 84 GLU A C 1
ATOM 679 O O . GLU A 1 84 ? -13.062 -1.766 0.201 1.00 86.44 84 GLU A O 1
ATOM 684 N N . LEU A 1 85 ? -11.045 -2.170 -0.656 1.00 84.88 85 LEU A N 1
ATOM 685 C CA . LEU A 1 85 ? -10.521 -0.830 -0.382 1.00 84.88 85 LEU A CA 1
ATOM 686 C C . LEU A 1 85 ? -10.788 0.188 -1.498 1.00 84.88 85 LEU A C 1
ATOM 688 O O . LEU A 1 85 ? -10.350 1.339 -1.380 1.00 84.88 85 LEU A O 1
ATOM 692 N N . GLY A 1 86 ? -11.420 -0.215 -2.606 1.00 84.75 86 GLY A N 1
ATOM 693 C CA . GLY A 1 86 ? -11.606 0.647 -3.777 1.00 84.75 86 GLY A CA 1
ATOM 694 C C . GLY A 1 86 ? -10.282 1.242 -4.279 1.00 84.75 86 GLY A C 1
ATOM 695 O O . GLY A 1 86 ? -10.162 2.450 -4.512 1.00 84.75 86 GLY A O 1
ATOM 696 N N . THR A 1 87 ? -9.231 0.423 -4.355 1.00 84.56 87 THR A N 1
ATOM 697 C CA . THR A 1 87 ? -7.897 0.848 -4.800 1.00 84.56 87 THR A CA 1
ATOM 698 C C . THR A 1 87 ? -7.350 -0.095 -5.861 1.00 84.56 87 THR A C 1
ATOM 700 O O . THR A 1 87 ? -7.724 -1.256 -5.924 1.00 84.56 87 THR A O 1
ATOM 703 N N . HIS A 1 88 ? -6.425 0.385 -6.690 1.00 85.88 88 HIS A N 1
ATOM 704 C CA . HIS A 1 88 ? -5.780 -0.441 -7.710 1.00 85.88 88 HIS A CA 1
ATOM 705 C C . HIS A 1 88 ? -4.348 -0.820 -7.314 1.00 85.88 88 HIS A C 1
ATOM 707 O O . HIS A 1 88 ? -3.736 -0.208 -6.427 1.00 85.88 88 HIS A O 1
ATOM 713 N N . SER A 1 89 ? -3.800 -1.815 -8.013 1.00 85.12 89 SER A N 1
ATOM 714 C CA . SER A 1 89 ? -2.374 -2.134 -7.942 1.00 85.12 89 SER A CA 1
ATOM 715 C C . SER A 1 89 ? -1.530 -0.933 -8.377 1.00 85.12 89 SER A C 1
ATOM 717 O O . SER A 1 89 ? -1.960 -0.132 -9.215 1.00 85.12 89 SER A O 1
ATOM 719 N N . VAL A 1 90 ? -0.301 -0.822 -7.857 1.00 82.69 90 VAL A N 1
ATOM 720 C CA . VAL A 1 90 ? 0.622 0.247 -8.280 1.00 82.69 90 VAL A CA 1
ATOM 721 C C . VAL A 1 90 ? 0.815 0.249 -9.796 1.00 82.69 90 VAL A C 1
ATOM 723 O O . VAL A 1 90 ? 0.839 1.320 -10.391 1.00 82.69 90 VAL A O 1
ATOM 726 N N . LYS A 1 91 ? 0.883 -0.923 -10.445 1.00 79.38 91 LYS A N 1
ATOM 727 C CA . LYS A 1 91 ? 0.975 -1.012 -11.908 1.00 79.38 91 LYS A CA 1
ATOM 728 C C . LYS A 1 91 ? -0.229 -0.365 -12.589 1.00 79.38 91 LYS A C 1
ATOM 730 O O . LYS A 1 91 ? -0.033 0.460 -13.471 1.00 79.38 91 LYS A O 1
ATOM 735 N N . CYS A 1 92 ? -1.453 -0.706 -12.193 1.00 81.44 92 CYS A N 1
ATOM 736 C CA . CYS A 1 92 ? -2.648 -0.087 -12.770 1.00 81.44 92 CYS A CA 1
ATOM 737 C C . CYS A 1 92 ? -2.665 1.428 -12.534 1.00 81.44 92 CYS A C 1
ATOM 739 O O . CYS A 1 92 ? -2.915 2.181 -13.466 1.00 81.44 92 CYS A O 1
ATOM 741 N N . MET A 1 93 ? -2.317 1.884 -11.327 1.00 82.00 93 MET A N 1
ATOM 742 C CA . MET A 1 93 ? -2.219 3.316 -11.016 1.00 82.00 93 MET A CA 1
ATOM 743 C C . MET A 1 93 ? -1.143 4.026 -11.844 1.00 82.00 93 MET A C 1
ATOM 745 O O . MET A 1 93 ? -1.326 5.176 -12.231 1.00 82.00 93 MET A O 1
ATOM 749 N N . ALA A 1 94 ? -0.024 3.358 -12.120 1.00 79.00 94 ALA A N 1
ATOM 750 C CA . ALA A 1 94 ? 1.033 3.881 -12.974 1.00 79.00 94 ALA A CA 1
ATOM 751 C C . ALA A 1 94 ? 0.535 4.088 -14.400 1.00 79.00 94 ALA A C 1
ATOM 753 O O . ALA A 1 94 ? 0.683 5.177 -14.934 1.00 79.00 94 ALA A O 1
ATOM 754 N N . TRP A 1 95 ? -0.113 3.064 -14.962 1.00 78.25 95 TRP A N 1
ATOM 755 C CA . TRP A 1 95 ? -0.724 3.131 -16.285 1.00 78.25 95 TRP A CA 1
ATOM 756 C C . TRP A 1 95 ? -1.765 4.257 -16.360 1.00 78.25 95 TRP A C 1
ATOM 758 O O . TRP A 1 95 ? -1.693 5.091 -17.251 1.00 78.25 95 TRP A O 1
ATOM 768 N N . ILE A 1 96 ? -2.675 4.361 -15.388 1.00 80.19 96 ILE A N 1
ATOM 769 C CA . ILE A 1 96 ? -3.679 5.441 -15.362 1.00 80.19 96 ILE A CA 1
ATOM 770 C C . ILE A 1 96 ? -3.020 6.830 -15.340 1.00 80.19 96 ILE A C 1
ATOM 772 O O . ILE A 1 96 ? -3.505 7.735 -16.005 1.00 80.19 96 ILE A O 1
ATOM 776 N N . ASN A 1 97 ? -1.927 7.010 -14.592 1.00 72.00 97 ASN A N 1
ATOM 777 C CA . ASN A 1 97 ? -1.242 8.303 -14.502 1.00 72.00 97 ASN A CA 1
ATOM 778 C C . ASN A 1 97 ? -0.344 8.622 -15.703 1.00 72.00 97 ASN A C 1
ATOM 780 O O . ASN A 1 97 ? -0.072 9.790 -15.932 1.00 72.00 97 ASN A O 1
ATOM 784 N N . THR A 1 98 ? 0.136 7.628 -16.454 1.00 68.62 98 THR A N 1
ATOM 785 C CA . THR A 1 98 ? 0.929 7.878 -17.672 1.00 68.62 98 THR A CA 1
ATOM 786 C C . THR A 1 98 ? 0.077 8.267 -18.878 1.00 68.62 98 THR A C 1
ATOM 788 O O . THR A 1 98 ? 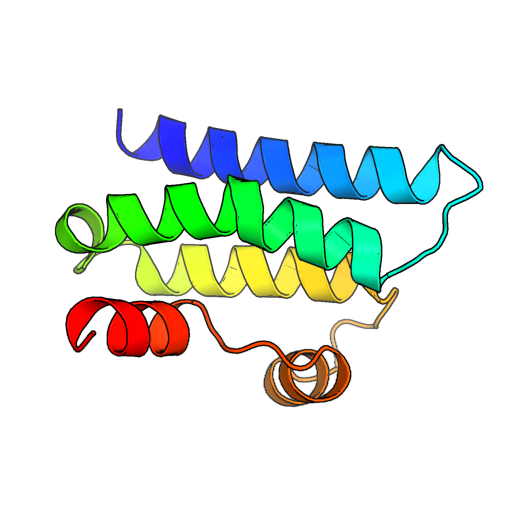0.604 8.857 -19.811 1.00 68.62 98 THR A O 1
ATOM 791 N N . PHE A 1 99 ? -1.209 7.904 -18.879 1.00 59.12 99 PHE A N 1
ATOM 792 C CA . PHE A 1 99 ? -2.161 8.193 -19.963 1.00 59.12 99 PHE A CA 1
ATOM 793 C C . PHE A 1 99 ? -3.192 9.275 -19.588 1.00 59.12 99 PHE A C 1
ATOM 795 O O . PHE A 1 99 ? -4.182 9.446 -20.297 1.00 59.12 99 PHE A O 1
ATOM 802 N N . LYS A 1 100 ? -2.977 9.970 -18.468 1.00 53.69 100 LYS A N 1
ATOM 803 C CA . LYS A 1 100 ? -3.704 11.182 -18.074 1.00 53.69 100 LYS A CA 1
ATOM 804 C C . LYS A 1 100 ? -2.911 12.409 -18.486 1.00 53.69 100 LYS A C 1
ATOM 806 O O . LYS A 1 100 ? -3.572 13.395 -18.865 1.00 53.69 100 LYS A O 1
#

Secondary structure (DSSP, 8-state):
-HHHHHHHHHHHHHHHHHHHHHSS---HHHHHHHIIIIIIHHHHHHHHHHTTTSHHHHHHHHHHHHHHHTT--TTS-HHHHHHHTT---HHHHHHHHH--